Protein AF-A0A0F9U936-F1 (afdb_monomer_lite)

pLDDT: mean 83.98, std 11.34, range [53.31, 95.25]

Organism: NCBI:txid412755

Radius of gyration: 12.42 Å; chains: 1; bounding box: 33×20×36 Å

Structure (mmCIF, N/CA/C/O backbone):
data_AF-A0A0F9U936-F1
#
_entry.id   AF-A0A0F9U936-F1
#
loop_
_atom_site.group_PDB
_atom_site.id
_atom_site.type_symbol
_atom_site.label_atom_id
_atom_site.label_alt_id
_atom_site.label_comp_id
_atom_site.label_asym_id
_atom_site.label_entity_id
_atom_site.label_seq_id
_atom_site.pdbx_PDB_ins_code
_atom_site.Cartn_x
_atom_site.Cartn_y
_atom_site.Cartn_z
_atom_site.occupancy
_atom_site.B_iso_or_equiv
_atom_site.auth_seq_id
_atom_site.auth_comp_id
_atom_site.auth_asym_id
_atom_site.auth_atom_id
_atom_site.pdbx_PDB_model_num
ATOM 1 N N . MET A 1 1 ? -6.770 4.929 -15.468 1.00 66.19 1 MET A N 1
ATOM 2 C CA . MET A 1 1 ? -5.530 5.375 -14.792 1.00 66.19 1 MET A CA 1
ATOM 3 C C . MET A 1 1 ? -4.862 4.156 -14.189 1.00 66.19 1 MET A C 1
ATOM 5 O O . MET A 1 1 ? -5.506 3.478 -13.396 1.00 66.19 1 MET A O 1
ATOM 9 N N . GLN A 1 2 ? -3.630 3.871 -14.609 1.00 77.88 2 GLN A N 1
ATOM 10 C CA . GLN A 1 2 ? -2.826 2.747 -14.119 1.00 77.88 2 GLN A CA 1
ATOM 11 C C . GLN A 1 2 ? -2.224 3.051 -12.744 1.00 77.88 2 GLN A C 1
ATOM 13 O O . GLN A 1 2 ? -2.099 4.222 -12.358 1.00 77.88 2 GLN A O 1
ATOM 18 N N . ALA A 1 3 ? -1.878 1.998 -12.003 1.00 85.31 3 ALA A N 1
ATOM 19 C CA . ALA A 1 3 ? -1.144 2.127 -10.757 1.00 85.31 3 ALA A CA 1
ATOM 20 C C . ALA A 1 3 ? 0.355 2.358 -11.003 1.00 85.31 3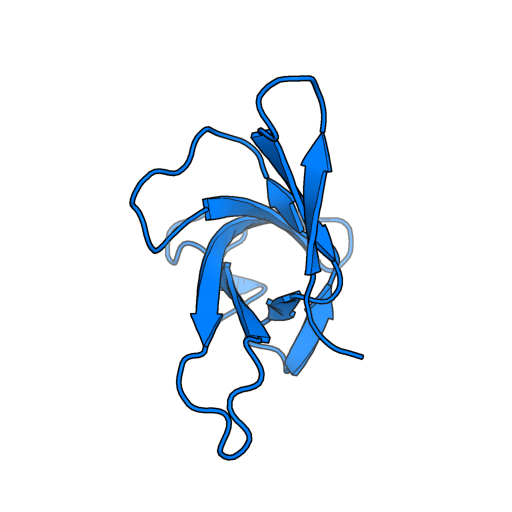 ALA A C 1
ATOM 22 O O . ALA A 1 3 ? 0.966 1.697 -11.838 1.00 85.31 3 ALA A O 1
ATOM 23 N N . THR A 1 4 ? 0.963 3.257 -10.226 1.00 87.50 4 THR A N 1
ATOM 24 C CA . THR A 1 4 ? 2.378 3.629 -10.384 1.00 87.50 4 THR A CA 1
ATOM 25 C C . THR A 1 4 ? 3.097 3.573 -9.047 1.00 87.50 4 THR A C 1
ATOM 27 O O . THR A 1 4 ? 2.678 4.213 -8.080 1.00 87.50 4 THR A O 1
ATOM 30 N N . ILE A 1 5 ? 4.213 2.842 -8.986 1.00 87.69 5 ILE A N 1
A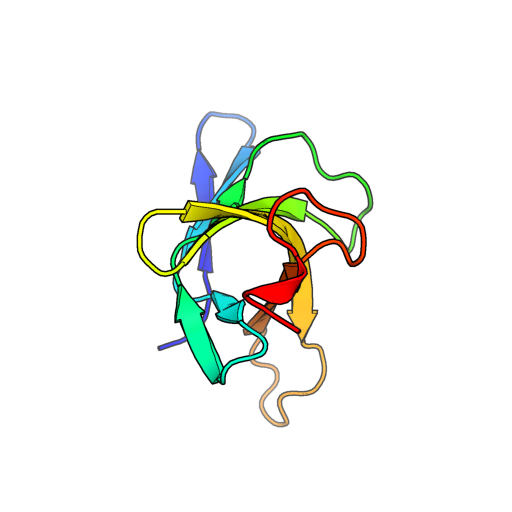TOM 31 C CA . ILE A 1 5 ? 5.111 2.875 -7.828 1.00 87.69 5 ILE A CA 1
ATOM 32 C C . ILE A 1 5 ? 5.948 4.150 -7.885 1.00 87.69 5 ILE A C 1
ATOM 34 O O . ILE A 1 5 ? 6.749 4.348 -8.796 1.00 87.69 5 ILE A O 1
ATOM 38 N N . VAL A 1 6 ? 5.776 5.003 -6.882 1.00 89.38 6 VAL A N 1
ATOM 39 C CA . VAL A 1 6 ? 6.595 6.194 -6.679 1.00 89.38 6 VAL A CA 1
ATOM 40 C C . VAL A 1 6 ? 7.865 5.773 -5.959 1.00 89.38 6 VAL A C 1
ATOM 42 O O . VAL A 1 6 ? 7.819 5.161 -4.889 1.00 89.38 6 VAL A O 1
ATOM 45 N N . ARG A 1 7 ? 9.001 6.109 -6.563 1.00 87.94 7 ARG A N 1
ATOM 46 C CA . ARG A 1 7 ? 10.337 5.849 -6.030 1.00 87.94 7 ARG A CA 1
ATOM 47 C C . ARG A 1 7 ? 11.032 7.173 -5.754 1.00 87.94 7 ARG A C 1
ATOM 49 O O . ARG A 1 7 ? 10.856 8.119 -6.518 1.00 87.94 7 ARG A O 1
ATOM 56 N N . PHE A 1 8 ? 11.798 7.250 -4.672 1.00 84.19 8 PHE A N 1
ATOM 57 C CA . PHE A 1 8 ? 12.490 8.476 -4.280 1.00 84.19 8 PHE A CA 1
ATOM 58 C C . PHE A 1 8 ? 13.932 8.208 -3.843 1.00 84.19 8 PHE A C 1
ATOM 60 O O . PHE A 1 8 ? 14.246 7.161 -3.274 1.00 84.19 8 PHE A O 1
ATOM 67 N N . GLY A 1 9 ? 14.793 9.197 -4.085 1.00 82.50 9 GLY A N 1
ATOM 68 C CA . GLY A 1 9 ? 16.191 9.205 -3.668 1.00 82.50 9 GLY A CA 1
ATOM 69 C C . GLY A 1 9 ? 17.147 8.458 -4.609 1.00 82.50 9 GLY A C 1
ATOM 70 O O . GLY A 1 9 ? 16.709 7.828 -5.574 1.00 82.50 9 GLY A O 1
ATOM 71 N N . PRO A 1 10 ? 18.462 8.508 -4.317 1.00 82.12 10 PRO A N 1
ATOM 72 C CA . PRO A 1 10 ? 19.518 7.952 -5.174 1.00 82.12 10 PRO A CA 1
ATOM 73 C C . PRO A 1 10 ? 19.395 6.442 -5.414 1.00 82.12 10 PRO A C 1
ATOM 75 O O . PRO A 1 10 ? 19.863 5.928 -6.422 1.00 82.12 10 PRO A O 1
ATOM 78 N N . TRP A 1 11 ? 18.731 5.746 -4.491 1.00 80.25 11 TRP A N 1
ATOM 79 C CA . TRP A 1 11 ? 18.556 4.294 -4.490 1.00 80.25 11 TRP A CA 1
ATOM 80 C C . TRP A 1 11 ? 17.167 3.853 -4.972 1.00 80.25 11 TRP A C 1
ATOM 82 O O . TRP A 1 11 ? 16.830 2.678 -4.875 1.00 80.25 11 TRP A O 1
ATOM 92 N N . LEU A 1 12 ? 16.342 4.788 -5.469 1.00 80.44 12 LEU A N 1
ATOM 93 C CA . LEU A 1 12 ? 15.006 4.520 -6.019 1.00 80.44 12 LEU A CA 1
ATOM 94 C C . LEU A 1 12 ? 14.109 3.680 -5.085 1.00 80.44 12 LEU A C 1
ATOM 96 O O . LEU A 1 12 ? 13.380 2.776 -5.523 1.00 80.44 12 LEU A O 1
ATOM 100 N N . ILE A 1 13 ? 14.142 4.011 -3.793 1.00 82.38 13 ILE A N 1
ATOM 101 C CA . ILE A 1 13 ? 13.370 3.328 -2.751 1.00 82.38 13 ILE A CA 1
ATOM 102 C C . ILE A 1 13 ? 11.887 3.601 -2.993 1.00 82.38 13 ILE A C 1
ATOM 104 O O . ILE A 1 13 ? 11.487 4.750 -3.197 1.00 82.38 13 ILE A O 1
ATOM 108 N N . ALA A 1 14 ? 11.066 2.551 -2.993 1.00 85.31 14 ALA A N 1
ATOM 109 C CA . ALA A 1 14 ? 9.623 2.684 -3.149 1.00 85.31 14 ALA A CA 1
ATOM 110 C C . ALA A 1 14 ? 9.025 3.385 -1.920 1.00 85.31 14 ALA A C 1
ATOM 112 O O . ALA A 1 14 ? 9.140 2.892 -0.803 1.00 85.31 14 ALA A O 1
ATOM 113 N N . THR A 1 15 ? 8.375 4.528 -2.126 1.00 88.62 15 THR A N 1
ATOM 114 C CA . THR A 1 15 ? 7.769 5.328 -1.048 1.00 88.62 15 THR A CA 1
ATOM 115 C C . THR A 1 15 ? 6.248 5.302 -1.092 1.00 88.62 15 THR A C 1
ATOM 117 O O . THR A 1 15 ? 5.587 5.456 -0.062 1.00 88.62 15 THR A O 1
ATOM 120 N N . ALA A 1 16 ? 5.666 5.075 -2.271 1.00 90.31 16 ALA A N 1
ATOM 121 C CA . ALA A 1 16 ? 4.223 4.999 -2.437 1.00 90.31 16 ALA A CA 1
ATOM 122 C C . ALA A 1 16 ? 3.805 4.170 -3.654 1.00 90.31 16 ALA A C 1
ATOM 124 O O . ALA A 1 16 ? 4.579 3.971 -4.585 1.00 90.31 16 ALA A O 1
ATOM 125 N N . CYS A 1 17 ? 2.540 3.760 -3.675 1.00 90.06 17 CYS A N 1
ATOM 126 C CA . CYS A 1 17 ? 1.848 3.306 -4.875 1.00 90.06 17 CYS A CA 1
ATOM 127 C C . CYS A 1 17 ? 0.645 4.222 -5.119 1.00 90.06 17 CYS A C 1
ATOM 129 O O . CYS A 1 17 ? -0.244 4.334 -4.274 1.00 90.06 17 CYS A O 1
ATOM 131 N N . GLN A 1 18 ? 0.624 4.910 -6.257 1.00 92.25 18 GLN A N 1
ATOM 132 C CA . GLN A 1 18 ? -0.533 5.684 -6.697 1.00 92.25 18 GLN A CA 1
ATOM 133 C C . GLN A 1 18 ? -1.515 4.769 -7.424 1.00 92.25 18 GLN A C 1
ATOM 135 O O . GLN A 1 18 ? -1.093 3.872 -8.144 1.00 92.25 18 GLN A O 1
ATOM 140 N N . ASN A 1 19 ? -2.815 5.033 -7.272 1.00 91.38 19 ASN A N 1
ATOM 141 C CA . ASN A 1 19 ? -3.897 4.350 -7.989 1.00 91.38 19 ASN A CA 1
ATOM 142 C C . ASN A 1 19 ? -3.941 2.816 -7.833 1.00 91.38 19 ASN A C 1
ATOM 144 O O . ASN A 1 19 ? -4.478 2.137 -8.713 1.00 91.38 19 ASN A O 1
ATOM 148 N N . ALA A 1 20 ? -3.439 2.273 -6.719 1.00 91.25 20 ALA A N 1
ATOM 149 C CA . ALA A 1 20 ? -3.511 0.841 -6.434 1.00 91.25 20 ALA A CA 1
ATOM 150 C C . ALA A 1 20 ? -4.970 0.396 -6.290 1.00 91.25 20 ALA A C 1
ATOM 152 O O . ALA A 1 20 ? -5.747 1.048 -5.586 1.00 91.25 20 ALA A O 1
ATOM 153 N N . LEU A 1 21 ? -5.335 -0.714 -6.926 1.00 92.50 21 LEU A N 1
ATOM 154 C CA . LEU A 1 21 ? -6.675 -1.283 -6.844 1.00 92.50 21 LEU A CA 1
ATOM 155 C C . LEU A 1 21 ? -6.891 -1.945 -5.477 1.00 92.50 21 LEU A C 1
ATOM 157 O O . LEU A 1 21 ? -6.189 -2.889 -5.121 1.00 92.50 21 LEU A O 1
ATOM 161 N N . CYS A 1 22 ? -7.848 -1.456 -4.696 1.00 92.56 22 CYS A N 1
ATOM 162 C CA . CYS A 1 22 ? -8.282 -2.109 -3.463 1.00 92.56 22 CYS A CA 1
ATOM 163 C C . CYS A 1 22 ? -9.396 -3.128 -3.753 1.00 92.56 22 CYS A C 1
ATOM 165 O O . CYS A 1 22 ? -10.040 -3.078 -4.802 1.00 92.56 22 CYS A O 1
ATOM 167 N N . SER A 1 23 ? -9.651 -4.033 -2.808 1.00 89.12 23 SER A N 1
ATOM 168 C CA . SER A 1 23 ? -10.658 -5.093 -2.952 1.00 89.12 23 SER A CA 1
ATOM 169 C C . SER A 1 23 ? -12.101 -4.594 -3.079 1.00 89.12 23 SER A C 1
ATOM 171 O O . SER A 1 23 ? -12.940 -5.267 -3.665 1.00 89.12 23 SER A O 1
ATOM 173 N N . ASP A 1 24 ? -12.383 -3.371 -2.633 1.00 88.75 24 ASP A N 1
ATOM 174 C CA . ASP A 1 24 ? -13.670 -2.697 -2.826 1.00 88.75 24 ASP A CA 1
ATOM 175 C C . ASP A 1 24 ? -13.841 -2.073 -4.229 1.00 88.75 24 ASP A C 1
ATOM 177 O O . ASP A 1 24 ? -14.753 -1.276 -4.454 1.00 88.75 24 ASP A O 1
ATOM 181 N N . GLY A 1 25 ? -12.933 -2.375 -5.163 1.00 87.94 25 GLY A N 1
ATOM 182 C CA . GLY A 1 25 ? -12.949 -1.885 -6.542 1.00 87.94 25 GLY A CA 1
ATOM 183 C C . GLY A 1 25 ? -12.486 -0.435 -6.705 1.00 87.94 25 GLY A C 1
ATOM 184 O O . GLY A 1 25 ? -12.446 0.078 -7.824 1.00 87.94 25 GLY A O 1
ATOM 185 N N . ARG A 1 26 ? -12.115 0.253 -5.617 1.00 91.12 26 ARG A N 1
ATOM 186 C CA . ARG A 1 26 ? -11.652 1.646 -5.672 1.00 91.12 26 ARG A CA 1
ATOM 187 C C . ARG A 1 26 ? -10.134 1.709 -5.743 1.00 91.12 26 ARG A C 1
ATOM 189 O O . ARG A 1 26 ? -9.428 0.974 -5.056 1.00 91.12 26 ARG A O 1
ATOM 196 N N . ARG A 1 27 ? -9.625 2.655 -6.531 1.00 92.62 27 ARG A N 1
ATOM 197 C CA . ARG A 1 27 ? -8.190 2.942 -6.618 1.00 92.62 27 ARG A CA 1
ATOM 198 C C . ARG A 1 27 ? -7.781 3.955 -5.557 1.00 92.62 27 ARG A C 1
ATOM 200 O O . ARG A 1 27 ? -8.441 4.980 -5.396 1.00 92.62 27 ARG A O 1
ATOM 207 N N . ARG A 1 28 ? -6.706 3.676 -4.819 1.00 93.50 28 ARG A N 1
ATOM 208 C CA . ARG A 1 28 ? -6.230 4.528 -3.719 1.00 93.50 28 ARG A CA 1
ATOM 209 C C . ARG A 1 28 ? -4.727 4.738 -3.751 1.00 93.50 28 ARG A C 1
ATOM 211 O O . ARG A 1 28 ? -3.975 3.981 -4.356 1.00 93.50 28 ARG A O 1
ATOM 218 N N . TYR A 1 29 ? -4.306 5.781 -3.046 1.00 94.06 29 TYR A N 1
ATOM 219 C CA . TYR A 1 29 ? -2.912 5.995 -2.696 1.00 94.06 29 TYR A CA 1
ATOM 220 C C . TYR A 1 29 ? -2.519 5.077 -1.534 1.00 94.06 29 TYR A C 1
ATOM 222 O O . TYR A 1 29 ? -3.149 5.110 -0.472 1.00 94.06 29 TYR A O 1
ATOM 230 N N . VAL A 1 30 ? -1.463 4.294 -1.734 1.00 93.69 30 VAL A N 1
ATOM 231 C CA . VAL A 1 30 ? -0.842 3.453 -0.712 1.00 93.69 30 VAL A CA 1
ATOM 232 C C . VAL A 1 30 ? 0.472 4.092 -0.303 1.00 93.69 30 VAL A C 1
ATOM 234 O O . VAL A 1 30 ? 1.360 4.288 -1.132 1.00 93.69 30 VAL A O 1
ATOM 237 N N . LYS A 1 31 ? 0.626 4.375 0.987 1.00 93.38 31 LYS A N 1
ATOM 238 C CA . LYS A 1 31 ? 1.921 4.742 1.556 1.00 93.38 31 LYS A CA 1
ATOM 239 C C . LYS A 1 31 ? 2.713 3.463 1.807 1.00 93.38 31 LYS A C 1
ATOM 241 O O . LYS A 1 31 ? 2.242 2.633 2.584 1.00 93.38 31 LYS A O 1
ATOM 246 N N . ILE A 1 32 ? 3.885 3.315 1.194 1.00 91.31 32 ILE A N 1
ATOM 247 C CA . ILE A 1 32 ? 4.798 2.210 1.513 1.00 91.31 32 ILE A CA 1
ATOM 248 C C . ILE A 1 32 ? 5.444 2.516 2.863 1.00 91.31 32 ILE A C 1
ATOM 250 O O . ILE A 1 32 ? 5.884 3.640 3.112 1.00 91.31 32 ILE A O 1
ATOM 254 N N . THR A 1 33 ? 5.389 1.554 3.779 1.00 82.56 33 THR A N 1
ATOM 255 C CA . THR A 1 33 ? 5.760 1.771 5.188 1.00 82.56 33 THR A CA 1
ATOM 256 C C . THR A 1 33 ? 7.063 1.103 5.582 1.00 82.56 33 THR A C 1
ATOM 258 O O . THR A 1 33 ? 7.647 1.505 6.583 1.00 82.56 33 THR A O 1
ATOM 261 N N . GLN A 1 34 ? 7.494 0.086 4.840 1.00 74.94 34 GLN A N 1
ATOM 262 C CA . GLN A 1 34 ? 8.705 -0.676 5.126 1.00 74.94 34 GLN A CA 1
ATOM 263 C C . GLN A 1 34 ? 9.408 -1.043 3.819 1.00 74.94 34 GLN A C 1
ATOM 265 O O . GLN A 1 34 ? 8.857 -0.849 2.730 1.00 74.94 34 GLN A O 1
ATOM 270 N N . GLU A 1 35 ? 10.626 -1.560 3.946 1.00 70.38 35 GLU A N 1
ATOM 271 C CA . GLU A 1 35 ? 11.314 -2.195 2.829 1.00 70.38 35 GLU A CA 1
ATOM 272 C C . GLU A 1 35 ? 10.482 -3.366 2.270 1.00 70.38 35 GLU A C 1
ATOM 274 O O . GLU A 1 35 ? 9.621 -3.905 2.968 1.00 70.38 35 GLU A O 1
ATOM 279 N N . PRO A 1 36 ? 10.670 -3.729 0.991 1.00 66.19 36 PRO A N 1
ATOM 280 C CA . PRO A 1 36 ? 9.947 -4.838 0.378 1.00 66.19 36 PRO A CA 1
ATOM 281 C C . PRO A 1 36 ? 10.133 -6.136 1.178 1.00 66.19 36 PRO A C 1
ATOM 283 O O . PRO A 1 36 ? 11.252 -6.630 1.283 1.00 66.19 36 PRO A O 1
ATOM 286 N N . ASP A 1 37 ? 9.040 -6.714 1.688 1.00 62.06 37 ASP A N 1
ATOM 287 C CA . ASP A 1 37 ? 9.083 -7.991 2.420 1.00 62.06 37 ASP A CA 1
ATOM 288 C C . ASP A 1 37 ? 9.457 -9.162 1.490 1.00 62.06 37 ASP A C 1
ATOM 290 O O . ASP A 1 37 ? 10.082 -10.134 1.905 1.00 62.06 37 ASP A O 1
ATOM 294 N N . THR A 1 38 ? 9.077 -9.074 0.209 1.00 62.81 38 THR A N 1
ATOM 295 C CA . THR A 1 38 ? 9.474 -10.013 -0.851 1.00 62.81 38 THR A CA 1
ATOM 296 C C . THR A 1 38 ? 9.601 -9.275 -2.186 1.00 62.81 38 THR A C 1
ATOM 298 O O . THR A 1 38 ? 9.160 -8.132 -2.321 1.00 62.81 38 THR A O 1
ATOM 301 N N . PHE A 1 39 ? 10.134 -9.941 -3.217 1.00 63.88 39 PHE A N 1
ATOM 302 C CA . PHE A 1 39 ? 10.207 -9.382 -4.574 1.00 63.88 39 PHE A CA 1
ATOM 303 C C . PHE A 1 39 ? 8.829 -8.987 -5.149 1.00 63.88 39 PHE A C 1
ATOM 305 O O . PHE A 1 39 ? 8.743 -8.119 -6.016 1.00 63.88 39 PHE A O 1
ATOM 312 N N . PHE A 1 40 ? 7.745 -9.587 -4.642 1.00 69.56 40 PHE A N 1
ATOM 313 C CA . PHE A 1 40 ? 6.393 -9.459 -5.193 1.00 69.56 40 PHE A CA 1
ATOM 314 C C . PHE A 1 40 ? 5.410 -8.712 -4.273 1.00 69.56 40 PHE A C 1
ATOM 316 O O . PHE A 1 40 ? 4.249 -8.522 -4.650 1.00 69.56 40 PHE A O 1
ATOM 323 N N . SER A 1 41 ? 5.845 -8.281 -3.081 1.00 83.56 41 SER A N 1
ATOM 324 C CA . SER A 1 41 ? 4.983 -7.634 -2.083 1.00 83.56 41 SER A CA 1
ATOM 325 C C . SER A 1 41 ? 5.655 -6.436 -1.409 1.00 83.56 41 SER A C 1
ATOM 327 O O . SER A 1 41 ? 6.693 -6.579 -0.763 1.00 83.56 41 SER A O 1
ATOM 329 N N . LEU A 1 42 ? 5.022 -5.263 -1.500 1.00 89.00 42 LEU A N 1
ATOM 330 C CA . LEU A 1 42 ? 5.461 -4.034 -0.834 1.00 89.00 42 LEU A CA 1
ATOM 331 C C . LEU A 1 42 ? 4.527 -3.693 0.338 1.00 89.00 42 LEU A C 1
ATOM 333 O O . LEU A 1 42 ? 3.389 -3.286 0.087 1.00 89.00 42 LEU A O 1
ATOM 337 N N . PRO A 1 43 ? 4.961 -3.825 1.601 1.00 91.81 43 PRO A N 1
ATOM 338 C CA . PRO A 1 43 ? 4.130 -3.494 2.755 1.00 91.81 43 PRO A CA 1
ATOM 339 C C . PRO A 1 43 ? 3.765 -2.007 2.778 1.00 91.81 43 PRO A C 1
ATOM 341 O O . PRO A 1 43 ? 4.592 -1.116 2.562 1.00 91.81 43 PRO A O 1
ATOM 344 N N . GLY A 1 44 ? 2.501 -1.720 3.069 1.00 93.06 44 GLY A N 1
ATOM 345 C CA . GLY A 1 44 ? 1.991 -0.362 3.045 1.00 93.06 44 GLY A CA 1
ATOM 346 C C . GLY A 1 44 ? 0.672 -0.172 3.774 1.00 93.06 44 GLY A C 1
ATOM 347 O O . GLY A 1 44 ? 0.134 -1.054 4.445 1.00 93.06 44 GLY A O 1
ATOM 348 N N . SER A 1 45 ? 0.137 1.036 3.647 1.00 94.12 45 SER A N 1
ATOM 349 C CA . SER A 1 45 ? -1.128 1.409 4.265 1.00 94.12 45 SER A CA 1
ATOM 350 C C . SER A 1 45 ? -1.944 2.354 3.397 1.00 94.12 45 SER A C 1
ATOM 352 O O . SER A 1 45 ? -1.402 3.186 2.667 1.00 94.12 45 SER A O 1
ATOM 354 N N . VAL A 1 46 ? -3.263 2.241 3.515 1.00 95.25 46 VAL A N 1
ATOM 355 C CA . VAL A 1 46 ? -4.244 3.094 2.840 1.00 95.25 46 VAL A CA 1
ATOM 356 C C . VAL A 1 46 ? -5.175 3.744 3.854 1.00 95.25 46 VAL A C 1
ATOM 358 O O . VAL A 1 46 ? -5.346 3.263 4.978 1.00 95.25 46 VAL A O 1
ATOM 361 N N . LYS A 1 47 ? -5.809 4.845 3.448 1.00 94.56 47 LYS A N 1
ATOM 362 C CA . LYS A 1 47 ? -6.897 5.468 4.203 1.00 94.56 47 LYS A CA 1
ATOM 363 C C . LYS A 1 47 ? -8.246 5.022 3.647 1.00 94.56 47 LYS A C 1
ATOM 365 O O . LYS A 1 47 ? -8.552 5.262 2.481 1.00 94.56 47 LYS A O 1
ATOM 370 N N . VAL A 1 48 ? -9.065 4.412 4.498 1.00 92.56 48 VAL A N 1
ATOM 371 C CA . VAL A 1 48 ? -10.442 4.008 4.190 1.00 92.56 48 VAL A CA 1
ATOM 372 C C . VAL A 1 48 ? -11.348 4.615 5.243 1.00 92.56 48 VAL A C 1
ATOM 374 O O . VAL A 1 48 ? -11.185 4.349 6.432 1.00 92.56 48 VAL A O 1
ATOM 377 N N . SER A 1 49 ? -12.262 5.487 4.814 1.00 89.06 49 SER A N 1
ATOM 378 C CA . SER A 1 49 ? -13.206 6.174 5.708 1.00 89.06 49 SER A CA 1
ATOM 379 C C . SER A 1 49 ? -12.509 6.848 6.905 1.00 89.06 49 SER A C 1
ATOM 381 O O . SER A 1 49 ? -12.904 6.681 8.055 1.00 89.06 49 SER A O 1
ATOM 383 N N . GLY A 1 50 ? -11.392 7.541 6.643 1.00 91.56 50 GLY A N 1
ATOM 384 C CA . GLY A 1 50 ? -10.558 8.208 7.657 1.00 91.56 50 GLY A CA 1
ATOM 385 C C . GLY A 1 50 ? -9.648 7.283 8.483 1.00 91.56 50 GLY A C 1
ATOM 386 O O . GLY A 1 50 ? -8.699 7.751 9.118 1.00 91.56 50 GLY A O 1
ATOM 387 N N . ARG A 1 51 ? -9.860 5.963 8.438 1.00 93.31 51 ARG A N 1
ATOM 388 C CA . ARG A 1 51 ? -9.083 4.967 9.187 1.00 93.31 51 ARG A CA 1
ATOM 389 C C . ARG A 1 51 ? -7.916 4.435 8.365 1.00 93.31 51 ARG A C 1
ATOM 391 O O . ARG A 1 51 ? -7.985 4.357 7.143 1.00 93.31 51 ARG A O 1
ATOM 398 N N . THR A 1 52 ? -6.827 4.080 9.042 1.00 94.69 52 THR A N 1
ATOM 399 C CA . THR A 1 52 ? -5.669 3.446 8.399 1.00 94.69 52 THR A CA 1
ATOM 400 C C . THR A 1 52 ? -5.884 1.939 8.318 1.00 94.69 52 THR A C 1
ATOM 402 O O . THR A 1 52 ? -6.082 1.298 9.352 1.00 94.69 52 THR A O 1
ATOM 405 N N . VAL A 1 53 ? -5.799 1.380 7.115 1.00 94.56 53 VAL A N 1
ATOM 406 C CA . VAL A 1 53 ? -5.783 -0.065 6.864 1.00 94.56 53 VAL A CA 1
ATOM 407 C C . VAL A 1 53 ? -4.380 -0.444 6.407 1.00 94.56 53 VAL A C 1
ATOM 409 O O . VAL A 1 53 ? -3.835 0.189 5.5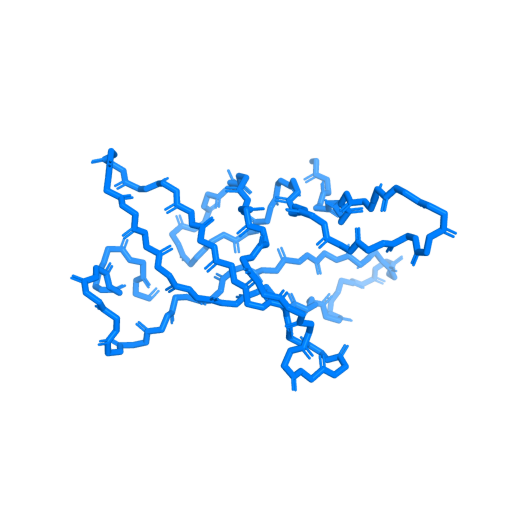03 1.00 94.56 53 VAL A O 1
ATOM 412 N N . THR A 1 54 ? -3.779 -1.433 7.061 1.00 94.50 54 THR A N 1
ATOM 413 C CA . THR A 1 54 ? -2.446 -1.951 6.734 1.00 94.50 54 THR A CA 1
ATOM 414 C C . THR A 1 54 ? -2.557 -3.185 5.851 1.00 94.50 54 THR A C 1
ATOM 416 O O . THR A 1 54 ? -3.531 -3.936 5.926 1.00 94.50 54 THR A O 1
ATOM 419 N N . GLY A 1 55 ? -1.562 -3.382 4.999 1.00 93.12 55 GLY A N 1
ATOM 420 C CA . GLY A 1 55 ? -1.559 -4.444 4.007 1.00 93.12 55 GLY A CA 1
ATOM 421 C C . GLY A 1 55 ? -0.280 -4.427 3.192 1.00 93.12 55 GLY A C 1
ATOM 422 O O . GLY A 1 55 ? 0.734 -3.875 3.618 1.00 93.12 55 GLY A O 1
ATOM 423 N N . PHE A 1 56 ? -0.350 -4.976 1.991 1.00 92.12 56 PHE A N 1
ATOM 424 C CA . PHE A 1 56 ? 0.750 -4.968 1.039 1.00 92.12 56 PHE A CA 1
ATOM 425 C C . PHE A 1 56 ? 0.240 -4.716 -0.380 1.00 92.12 56 PHE A C 1
ATOM 427 O O . PHE A 1 56 ? -0.900 -5.024 -0.725 1.00 92.12 56 PHE A O 1
ATOM 434 N N . VAL A 1 57 ? 1.097 -4.131 -1.208 1.00 91.50 57 VAL A N 1
ATOM 435 C CA . VAL A 1 57 ? 0.878 -3.951 -2.641 1.00 91.50 57 VAL A CA 1
ATOM 436 C C . VAL A 1 57 ? 1.517 -5.116 -3.375 1.00 91.50 57 VAL A C 1
ATOM 438 O O . VAL A 1 57 ? 2.663 -5.458 -3.099 1.00 91.50 57 VAL A O 1
ATOM 441 N N . THR A 1 58 ? 0.802 -5.704 -4.325 1.00 90.12 58 THR A N 1
ATOM 442 C CA . THR A 1 58 ? 1.316 -6.772 -5.186 1.00 90.12 58 THR A CA 1
ATOM 443 C C . THR A 1 58 ? 0.901 -6.535 -6.636 1.00 90.12 58 THR A C 1
ATOM 445 O O . THR A 1 58 ? -0.089 -5.845 -6.901 1.00 90.12 58 THR A O 1
ATOM 448 N N . GLY A 1 59 ? 1.691 -7.051 -7.577 1.00 84.81 59 GLY A N 1
ATOM 449 C CA . GLY A 1 59 ? 1.414 -6.926 -9.007 1.00 84.81 59 GLY A CA 1
ATOM 450 C C . GLY A 1 59 ? 0.198 -7.750 -9.435 1.00 84.81 59 GLY A C 1
ATOM 451 O O . GLY A 1 59 ? -0.100 -8.799 -8.865 1.00 84.81 59 GLY A O 1
ATOM 452 N N . ILE A 1 60 ? -0.513 -7.267 -10.448 1.00 75.25 60 ILE A N 1
ATOM 453 C CA . ILE A 1 60 ? -1.530 -8.013 -11.185 1.00 75.25 60 ILE A CA 1
ATOM 454 C C . ILE A 1 60 ? -0.895 -8.375 -12.529 1.00 75.25 60 ILE A C 1
ATOM 456 O O . ILE A 1 60 ? -0.736 -7.514 -13.387 1.00 75.25 60 ILE A O 1
ATOM 460 N N . GLU A 1 61 ? -0.493 -9.633 -12.702 1.00 59.19 61 GLU A N 1
ATOM 461 C CA . GLU A 1 61 ? 0.232 -10.086 -13.905 1.00 59.19 61 GLU A CA 1
ATOM 462 C C . GLU A 1 61 ? -0.687 -10.377 -15.110 1.00 59.19 61 GLU A C 1
ATOM 464 O O . GLU A 1 61 ? -0.203 -10.674 -16.196 1.00 59.19 61 GLU A O 1
ATOM 469 N N . PHE A 1 62 ? -2.011 -10.274 -14.948 1.00 54.06 62 PHE A N 1
ATOM 470 C CA . PHE A 1 62 ? -2.998 -10.818 -15.893 1.00 54.06 62 PHE A CA 1
ATOM 471 C C . PHE A 1 62 ? -3.718 -9.782 -16.770 1.00 54.06 62 PHE A C 1
ATOM 473 O O . PHE A 1 62 ? -4.851 -10.032 -17.183 1.00 54.06 62 PHE A O 1
ATOM 480 N N . LEU A 1 63 ? -3.125 -8.619 -17.061 1.00 58.22 63 LEU A N 1
ATOM 481 C CA . LEU A 1 63 ? -3.724 -7.741 -18.072 1.00 58.22 63 LEU A CA 1
ATOM 482 C C . LEU A 1 63 ? -3.324 -8.221 -19.481 1.00 58.22 63 LEU A C 1
ATOM 484 O O . LEU A 1 63 ? -2.132 -8.393 -19.744 1.00 58.22 63 LEU A O 1
ATOM 488 N N . PRO A 1 64 ? -4.295 -8.436 -20.392 1.00 53.31 64 PRO A N 1
ATOM 489 C CA . PRO A 1 64 ? -4.068 -9.041 -21.711 1.00 53.31 64 PRO A CA 1
ATOM 490 C C . PRO A 1 64 ? -3.140 -8.227 -22.630 1.00 53.31 64 PRO A C 1
ATOM 492 O O . PRO A 1 64 ? -2.686 -8.739 -23.647 1.00 53.31 64 PRO A O 1
ATOM 495 N N . GLU A 1 65 ? -2.821 -6.987 -22.262 1.00 59.97 65 GLU A N 1
ATOM 496 C CA . GLU A 1 65 ? -2.023 -6.042 -23.054 1.00 59.97 65 GLU A CA 1
ATOM 497 C C . GLU A 1 65 ? -0.601 -5.830 -22.496 1.00 59.97 65 GLU A C 1
ATOM 499 O O . GLU A 1 65 ? 0.129 -4.958 -22.958 1.00 59.97 65 GLU A O 1
ATOM 504 N N . GLY A 1 66 ? -0.175 -6.619 -21.500 1.00 56.78 66 GLY A N 1
ATOM 505 C CA . GLY A 1 66 ? 1.153 -6.479 -20.881 1.00 56.78 66 GLY A CA 1
ATOM 506 C C . GLY A 1 66 ? 1.280 -5.275 -19.938 1.00 56.78 66 GLY A C 1
ATOM 507 O O . GLY A 1 66 ? 2.374 -4.976 -19.449 1.00 56.78 66 GLY A O 1
ATOM 508 N N . GLU A 1 67 ? 0.169 -4.593 -19.652 1.00 61.41 67 GLU A N 1
ATOM 509 C CA . GLU A 1 67 ? 0.112 -3.525 -18.662 1.00 61.41 67 GLU A CA 1
ATOM 510 C C . GLU A 1 67 ? 0.303 -4.098 -17.251 1.00 61.41 67 GLU A C 1
ATOM 512 O O . GLU A 1 67 ? -0.371 -5.038 -16.832 1.00 61.41 67 GLU A O 1
ATOM 517 N N . ARG A 1 68 ? 1.243 -3.531 -16.491 1.00 69.69 68 ARG A N 1
ATOM 518 C CA . ARG A 1 68 ? 1.452 -3.897 -15.087 1.00 69.69 68 ARG A CA 1
ATOM 519 C C . ARG A 1 68 ? 0.543 -3.034 -14.229 1.00 69.69 68 ARG A C 1
ATOM 521 O O . ARG A 1 68 ? 0.760 -1.830 -14.133 1.00 69.69 68 ARG A O 1
ATOM 528 N N . ASP A 1 69 ? -0.444 -3.645 -13.589 1.00 85.56 69 ASP A N 1
ATOM 529 C CA . ASP A 1 69 ? -1.256 -2.974 -12.576 1.00 85.56 69 ASP A CA 1
ATOM 530 C C . ASP A 1 69 ? -0.911 -3.501 -11.182 1.00 85.56 69 ASP A C 1
ATOM 532 O O . ASP A 1 69 ? -0.289 -4.553 -11.025 1.00 85.56 69 ASP A O 1
ATOM 536 N N . TYR A 1 70 ? -1.293 -2.754 -10.153 1.00 88.69 70 TYR A N 1
ATOM 537 C CA . TYR A 1 70 ? -0.990 -3.094 -8.769 1.00 88.69 70 TYR A CA 1
ATOM 538 C C . TYR A 1 70 ? -2.263 -3.100 -7.937 1.00 88.69 70 TYR A C 1
ATOM 540 O O . TYR A 1 70 ? -3.065 -2.163 -7.991 1.00 88.69 70 TYR A O 1
ATOM 548 N N . LYS A 1 71 ? -2.423 -4.137 -7.113 1.00 91.31 71 LYS A N 1
ATOM 549 C CA . LYS A 1 71 ? -3.490 -4.215 -6.114 1.00 91.31 71 LYS A CA 1
ATOM 550 C C . LYS A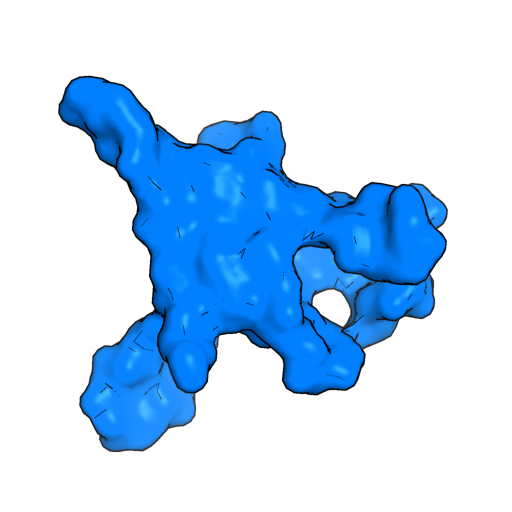 1 71 ? -2.941 -4.076 -4.707 1.00 91.31 71 LYS A C 1
ATOM 552 O O . LYS A 1 71 ? -1.833 -4.518 -4.413 1.00 91.31 71 LYS A O 1
ATOM 557 N N . PHE A 1 72 ? -3.748 -3.493 -3.834 1.00 93.31 72 PHE A N 1
ATOM 558 C CA . PHE A 1 72 ? -3.520 -3.464 -2.400 1.00 93.31 72 PHE A CA 1
ATOM 559 C C . PHE A 1 72 ? -4.365 -4.546 -1.729 1.00 93.31 72 PHE A C 1
ATOM 561 O O . PHE A 1 72 ? -5.585 -4.574 -1.893 1.00 93.31 72 PHE A O 1
ATOM 568 N N . VAL A 1 73 ? -3.713 -5.403 -0.950 1.00 92.25 73 VAL A N 1
ATOM 569 C CA . VAL A 1 73 ? -4.342 -6.466 -0.166 1.00 92.25 73 VAL A CA 1
ATOM 570 C C . VAL A 1 73 ? -4.182 -6.121 1.307 1.00 92.25 73 VAL A C 1
ATOM 572 O O . VAL A 1 73 ? -3.061 -5.999 1.802 1.00 92.25 73 VAL A O 1
ATOM 575 N N . ALA A 1 74 ? -5.300 -5.932 2.007 1.00 94.12 74 ALA A N 1
ATOM 576 C CA . ALA A 1 74 ? -5.288 -5.694 3.444 1.00 94.12 74 ALA A CA 1
ATOM 577 C C . ALA A 1 74 ? -4.854 -6.960 4.198 1.00 94.12 74 ALA A C 1
ATOM 579 O O . ALA A 1 74 ? -5.178 -8.080 3.804 1.00 94.12 74 ALA A O 1
ATOM 580 N N . TYR A 1 75 ? -4.144 -6.796 5.316 1.00 92.12 75 TYR A N 1
ATOM 581 C CA . TYR A 1 75 ? -3.869 -7.931 6.194 1.00 92.12 75 TYR A CA 1
ATOM 582 C C . TYR A 1 75 ? -5.166 -8.388 6.867 1.00 92.12 75 TYR A C 1
ATOM 584 O O . TYR A 1 75 ? -5.802 -7.600 7.571 1.00 92.12 75 TYR A O 1
ATOM 592 N N . ALA A 1 76 ? -5.512 -9.669 6.709 1.00 86.31 76 ALA A N 1
ATOM 593 C CA . ALA A 1 76 ? -6.753 -10.250 7.231 1.00 86.31 76 ALA A CA 1
ATOM 594 C C . ALA A 1 76 ? -6.948 -9.999 8.739 1.00 86.31 76 ALA A C 1
ATOM 596 O O . ALA A 1 76 ? -8.036 -9.643 9.182 1.00 86.31 76 ALA A O 1
ATOM 597 N N . TYR A 1 77 ? -5.869 -10.100 9.519 1.00 87.69 77 TYR A N 1
ATOM 598 C CA . TYR A 1 77 ? -5.876 -9.895 10.973 1.00 87.69 77 TYR A CA 1
ATOM 599 C C . TYR A 1 77 ? -5.423 -8.485 11.396 1.00 87.69 77 TYR A C 1
ATOM 601 O O . TYR A 1 77 ? -5.112 -8.241 12.560 1.00 87.69 77 TYR A O 1
ATOM 609 N N . GLY A 1 78 ? -5.347 -7.535 10.457 1.00 86.56 78 GLY A N 1
ATOM 610 C CA . GLY A 1 78 ? -4.972 -6.154 10.749 1.00 86.56 78 GLY A CA 1
ATOM 611 C C . GLY A 1 78 ? -6.064 -5.403 11.519 1.00 86.56 78 GLY A C 1
ATOM 612 O O . GLY A 1 78 ? -7.255 -5.644 11.325 1.00 86.56 78 GLY A O 1
ATOM 613 N N . LYS A 1 79 ? -5.667 -4.406 12.327 1.00 84.88 79 LYS A N 1
ATOM 614 C CA . LYS A 1 79 ? -6.549 -3.580 13.190 1.00 84.88 79 LYS A CA 1
ATOM 615 C C . LYS A 1 79 ? 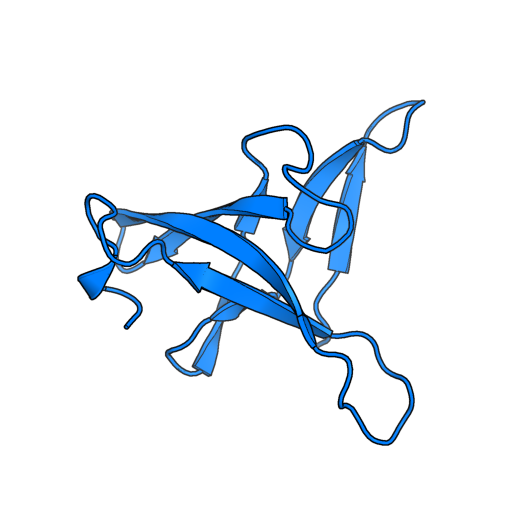-7.797 -3.008 12.485 1.00 84.88 79 LYS A C 1
ATOM 617 O O . LYS A 1 79 ? -8.781 -2.714 13.150 1.00 84.88 79 LYS A O 1
ATOM 622 N N . ASN A 1 80 ? -7.768 -2.859 11.157 1.00 90.69 80 ASN A N 1
ATOM 623 C CA . ASN A 1 80 ? -8.902 -2.431 10.328 1.00 90.69 80 ASN A CA 1
ATOM 624 C C . ASN A 1 80 ? -9.040 -3.249 9.024 1.00 90.69 80 ASN A C 1
ATOM 626 O O . ASN A 1 80 ? -9.588 -2.740 8.049 1.00 90.69 80 ASN A O 1
ATOM 630 N N . GLY A 1 81 ? -8.519 -4.482 8.978 1.00 85.31 81 GLY A N 1
ATOM 631 C CA . GLY A 1 81 ? -8.527 -5.317 7.766 1.00 85.31 81 GLY A CA 1
ATOM 632 C C . GLY A 1 81 ? -9.936 -5.548 7.213 1.00 85.31 81 GLY A C 1
ATOM 633 O O . GLY A 1 81 ? -10.153 -5.431 6.017 1.00 85.31 81 GLY A O 1
ATOM 634 N N . HIS A 1 82 ? -10.920 -5.704 8.102 1.00 88.69 82 HIS A N 1
ATOM 635 C CA . HIS A 1 82 ? -12.341 -5.856 7.765 1.00 88.69 82 HIS A CA 1
ATOM 636 C C . HIS A 1 82 ? -12.953 -4.707 6.936 1.00 88.69 82 HIS A C 1
ATOM 638 O O . HIS A 1 82 ? -14.042 -4.870 6.396 1.00 88.69 82 HIS A O 1
ATOM 644 N N . LEU A 1 83 ? -12.307 -3.535 6.851 1.00 89.19 83 LEU A N 1
ATOM 645 C CA . LEU A 1 83 ? -12.777 -2.424 6.010 1.00 89.19 83 LEU A CA 1
ATOM 646 C C . LEU A 1 83 ? -12.455 -2.623 4.522 1.00 89.19 83 LEU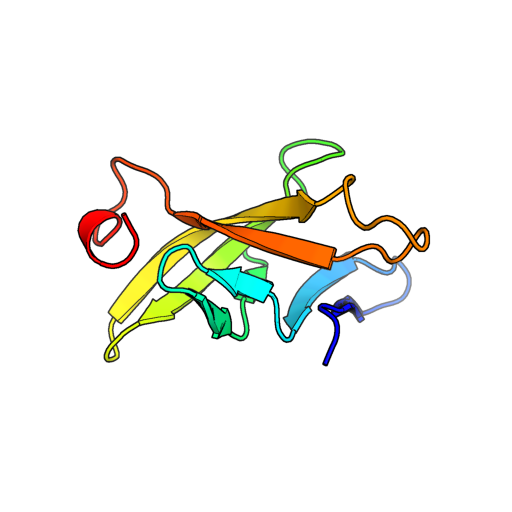 A C 1
ATOM 648 O O . LEU A 1 83 ? -12.997 -1.903 3.687 1.00 89.19 83 LEU A O 1
ATOM 652 N N . LEU A 1 84 ? -11.551 -3.550 4.207 1.00 85.50 84 LEU A N 1
ATOM 653 C CA . LEU A 1 84 ? -11.173 -3.965 2.860 1.00 85.50 84 LEU A CA 1
ATOM 654 C C . LEU A 1 84 ? -11.100 -5.500 2.843 1.00 85.50 84 LEU A C 1
ATOM 656 O O . LEU A 1 84 ? -9.997 -6.039 2.959 1.00 85.50 84 LEU A O 1
ATOM 660 N N . PRO A 1 85 ? -12.260 -6.182 2.782 1.00 69.19 85 PRO A N 1
ATOM 661 C CA . PRO A 1 85 ? -12.323 -7.642 2.742 1.00 69.19 85 PRO A CA 1
ATOM 662 C C . PRO A 1 85 ? -11.701 -8.210 1.467 1.00 69.19 85 PRO A C 1
ATOM 664 O O . PRO A 1 85 ? -11.729 -7.498 0.440 1.00 69.19 85 PRO A O 1
#

Sequence (85 aa):
MQATIVRFGPWLIATACQNALCSDGRRRYVKITQEPDTFFSLPGSVKVSGRTVTGFVTGIEFLPEGERDYKFVAYAYGKNGHLLP

Foldseek 3Di:
DAKDFQFDDPVRFGQWIFQAQFQVRGGFIWGQDDGAPDPFWGWTWTADPNDIFTFIKGWDCDDPVRDIHIHTQGDCPTPPNVSGD

Secondary structure (DSSP, 8-state):
---EEEEETTTTEEEEEEEEEPTTS-EEEEEE-SS-SBTTEEEEEEEETTEEEEEEEEEE---TT---EEEEEE-TTSTTGGG--